Protein AF-A0A966EJJ5-F1 (afdb_monomer_lite)

pLDDT: mean 92.69, std 5.08, range [69.31, 97.44]

Structure (mmCIF, N/CA/C/O backbone):
data_AF-A0A966EJJ5-F1
#
_entry.id   AF-A0A966EJJ5-F1
#
loop_
_atom_site.group_PDB
_atom_site.id
_atom_site.type_symbol
_atom_site.label_atom_id
_atom_site.label_alt_id
_atom_site.label_comp_id
_atom_site.label_asym_id
_atom_site.label_entity_id
_atom_site.label_seq_id
_atom_site.pdbx_PDB_ins_code
_atom_site.Cartn_x
_atom_site.Cartn_y
_atom_site.Cartn_z
_atom_site.occupancy
_atom_site.B_iso_or_equiv
_atom_site.auth_seq_id
_atom_site.auth_comp_id
_atom_site.auth_asym_id
_atom_site.auth_atom_id
_atom_site.pdbx_PDB_model_num
ATOM 1 N N . MET A 1 1 ? -9.817 3.805 -4.175 1.00 90.88 1 MET A N 1
ATOM 2 C CA . MET A 1 1 ? -8.519 3.465 -4.795 1.00 90.88 1 MET A CA 1
ATOM 3 C C . MET A 1 1 ? -8.666 3.529 -6.308 1.00 90.88 1 MET A C 1
ATOM 5 O O . MET A 1 1 ? -9.633 2.982 -6.828 1.00 90.88 1 MET A O 1
ATOM 9 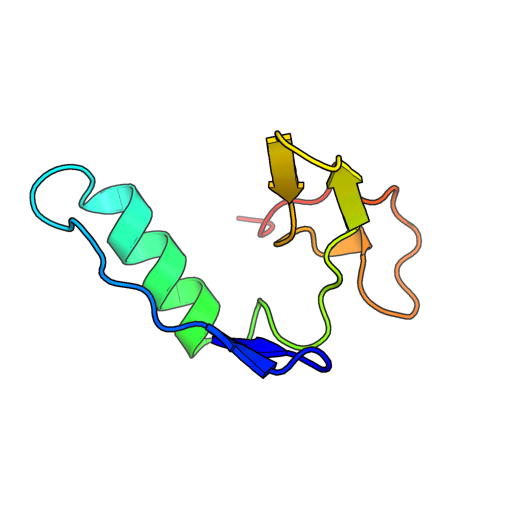N N . LYS A 1 2 ? -7.781 4.247 -7.003 1.00 95.75 2 LYS A N 1
ATOM 10 C CA . LYS A 1 2 ? -7.773 4.335 -8.472 1.00 95.75 2 LYS A CA 1
ATOM 11 C C . LYS A 1 2 ? -6.630 3.468 -8.997 1.00 95.75 2 LYS A C 1
ATOM 13 O O . LYS A 1 2 ? -5.526 3.575 -8.480 1.00 95.75 2 LYS A O 1
ATOM 18 N N . THR A 1 3 ? -6.911 2.619 -9.976 1.00 95.06 3 THR A N 1
ATOM 19 C CA . THR A 1 3 ? -5.936 1.745 -10.638 1.00 95.06 3 THR A CA 1
ATOM 20 C C . THR A 1 3 ? -6.080 1.889 -12.153 1.00 95.06 3 THR A C 1
ATOM 22 O O . THR A 1 3 ? -7.059 2.470 -12.632 1.00 95.06 3 THR A O 1
ATOM 25 N N . ASP A 1 4 ? -5.145 1.324 -12.912 1.00 93.94 4 ASP A N 1
ATOM 26 C CA . ASP A 1 4 ? -5.219 1.306 -14.381 1.00 93.94 4 ASP A CA 1
ATOM 27 C C . ASP A 1 4 ? -6.377 0.438 -14.902 1.00 93.94 4 ASP A C 1
ATOM 29 O O . ASP A 1 4 ? -6.872 0.645 -16.007 1.00 93.94 4 ASP A O 1
ATOM 33 N N . ALA A 1 5 ? -6.854 -0.502 -14.079 1.00 94.19 5 ALA A N 1
ATOM 34 C CA . ALA A 1 5 ? -7.995 -1.366 -14.377 1.00 94.19 5 ALA A CA 1
ATOM 35 C C . ALA A 1 5 ? -9.346 -0.774 -13.925 1.00 94.19 5 ALA A C 1
ATOM 37 O O . ALA A 1 5 ? -10.389 -1.383 -14.156 1.00 94.19 5 ALA A O 1
ATOM 38 N N . GLY A 1 6 ? -9.352 0.395 -13.272 1.00 96.00 6 GLY A N 1
ATOM 39 C CA . GLY A 1 6 ? -10.570 1.095 -12.866 1.00 96.00 6 GLY A CA 1
ATOM 40 C C . GLY A 1 6 ? -10.566 1.596 -11.422 1.00 96.00 6 GLY A C 1
ATOM 41 O O . GLY A 1 6 ?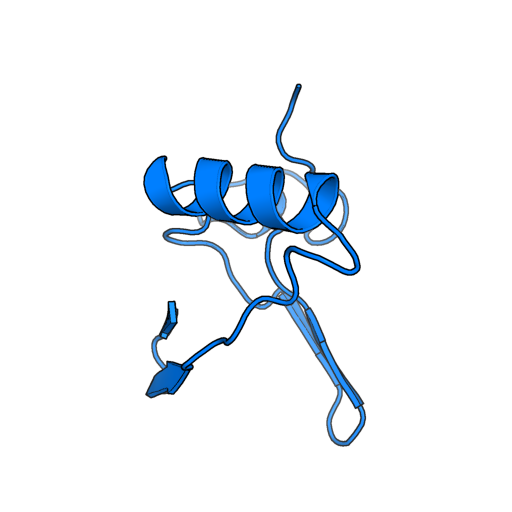 -9.539 1.691 -10.749 1.00 96.00 6 GLY A O 1
ATOM 42 N N . GLN A 1 7 ? -11.747 1.977 -10.932 1.00 97.06 7 GLN A N 1
ATOM 43 C CA . GLN A 1 7 ? -11.915 2.487 -9.572 1.00 97.06 7 GLN A CA 1
ATOM 44 C C . GLN A 1 7 ? -12.455 1.402 -8.639 1.00 97.06 7 GLN A C 1
ATOM 46 O O . GLN A 1 7 ? -13.510 0.826 -8.884 1.00 97.06 7 GLN A O 1
ATOM 51 N N . ILE A 1 8 ? -11.765 1.195 -7.518 1.00 95.25 8 ILE A N 1
ATOM 52 C CA . ILE A 1 8 ? -12.191 0.310 -6.433 1.00 95.25 8 ILE A CA 1
ATOM 53 C C . ILE A 1 8 ? -12.644 1.182 -5.258 1.00 95.25 8 ILE A C 1
ATOM 55 O O . ILE A 1 8 ? -11.868 1.994 -4.733 1.00 95.25 8 ILE A O 1
ATOM 59 N N . LYS A 1 9 ? -13.907 1.033 -4.852 1.00 96.56 9 LYS A N 1
ATOM 60 C CA . LYS A 1 9 ? -14.463 1.646 -3.638 1.00 96.56 9 LYS A CA 1
ATOM 61 C C . LYS A 1 9 ? -14.289 0.668 -2.477 1.00 96.56 9 LYS A C 1
ATOM 63 O O . LYS A 1 9 ? -14.554 -0.516 -2.641 1.00 96.56 9 LYS A O 1
ATOM 68 N N . LEU A 1 10 ? -13.802 1.169 -1.346 1.00 94.31 10 LEU A N 1
ATOM 69 C CA . LEU A 1 10 ? -13.525 0.382 -0.147 1.00 94.31 10 LEU A CA 1
ATOM 70 C C . LEU A 1 10 ? -14.307 0.992 1.015 1.00 94.31 10 LEU A C 1
ATOM 72 O O . LEU A 1 10 ? -14.281 2.212 1.184 1.00 94.31 10 LEU A O 1
ATOM 76 N N . GLU A 1 11 ? -14.964 0.144 1.795 1.00 96.19 11 GLU A N 1
ATOM 77 C CA . GLU A 1 11 ? -15.552 0.478 3.091 1.00 96.19 11 GLU A CA 1
ATOM 78 C C . GLU A 1 11 ? -14.683 -0.149 4.184 1.00 96.19 11 GLU A C 1
ATOM 80 O O . GLU A 1 11 ? -14.166 -1.254 4.008 1.00 96.19 11 GLU A O 1
ATOM 85 N N . MET A 1 12 ? -14.456 0.587 5.270 1.00 95.62 12 MET A N 1
ATOM 86 C CA . MET A 1 12 ? -13.544 0.186 6.340 1.00 95.62 12 MET A CA 1
ATOM 87 C C . MET A 1 12 ? -14.337 -0.104 7.610 1.00 95.62 12 MET A C 1
ATOM 89 O O . MET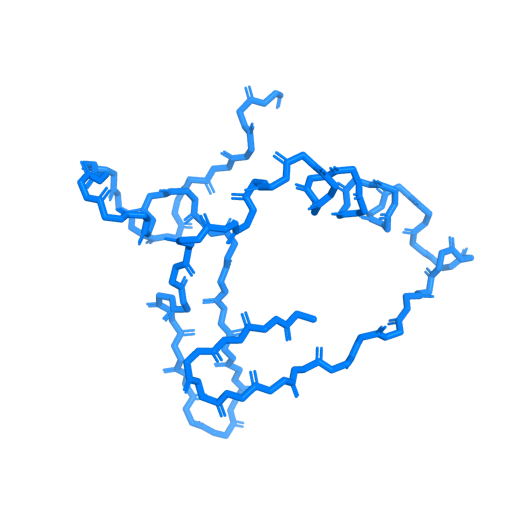 A 1 12 ? -15.189 0.693 7.988 1.00 95.62 12 MET A O 1
ATOM 93 N N . PHE A 1 13 ? -14.001 -1.199 8.289 1.00 96.62 13 PHE A N 1
ATOM 94 C CA . PHE A 1 13 ? -14.600 -1.594 9.566 1.00 96.62 13 PHE A CA 1
ATOM 95 C C . PHE A 1 13 ? -13.693 -1.161 10.723 1.00 96.62 13 PHE A C 1
ATOM 97 O O . PHE A 1 13 ? -12.933 -1.950 11.286 1.00 96.62 13 PHE A O 1
ATOM 104 N N . ASP A 1 14 ? -13.706 0.133 11.030 1.00 95.69 14 ASP A N 1
ATOM 105 C CA . ASP A 1 14 ? -12.876 0.736 12.078 1.00 95.69 14 ASP A CA 1
ATOM 106 C C . ASP A 1 14 ? -13.261 0.282 13.491 1.00 95.69 14 ASP A C 1
ATOM 108 O O . ASP A 1 14 ? -12.399 0.231 14.363 1.00 95.69 14 ASP A O 1
ATOM 112 N N . GLN A 1 15 ? -14.516 -0.108 13.711 1.00 96.44 15 GLN A N 1
ATOM 113 C CA . GLN A 1 15 ? -14.958 -0.693 14.979 1.00 96.44 15 GLN A CA 1
ATOM 114 C C . GLN A 1 15 ? -14.338 -2.072 15.239 1.00 96.44 15 GLN A C 1
ATOM 116 O O . GLN A 1 15 ? -13.942 -2.362 16.367 1.00 96.44 15 GLN A O 1
ATOM 121 N N . ASP A 1 16 ? -14.204 -2.895 14.196 1.00 97.44 16 ASP A N 1
ATOM 122 C CA . ASP A 1 16 ? -13.690 -4.263 14.313 1.00 97.44 16 ASP A CA 1
ATOM 123 C C . ASP A 1 16 ? -12.156 -4.317 14.278 1.00 97.44 16 ASP A C 1
ATOM 125 O O . ASP A 1 16 ? -11.533 -5.135 14.957 1.00 97.44 16 ASP A O 1
ATOM 129 N N . ALA A 1 17 ? -11.523 -3.442 13.489 1.00 96.81 17 ALA A N 1
ATOM 130 C CA . ALA A 1 17 ? -10.073 -3.423 13.293 1.00 96.81 17 ALA A CA 1
ATOM 131 C C . ALA A 1 17 ? -9.482 -1.998 13.360 1.00 96.81 17 ALA A C 1
ATOM 133 O O . ALA A 1 17 ? -8.838 -1.549 12.402 1.00 96.81 17 ALA A O 1
ATOM 134 N N . PRO A 1 18 ? -9.629 -1.283 14.494 1.00 96.12 18 PRO A N 1
ATOM 135 C CA . PRO A 1 18 ? -9.320 0.147 14.596 1.00 96.12 18 PRO A CA 1
ATOM 136 C C . PRO A 1 18 ? -7.870 0.479 14.239 1.00 96.12 18 PRO A C 1
ATOM 138 O O . PRO A 1 18 ? -7.609 1.400 13.467 1.00 96.12 18 PRO A O 1
ATOM 141 N N . ASN A 1 19 ? -6.914 -0.308 14.739 1.00 97.19 19 ASN A N 1
ATOM 142 C CA . ASN A 1 19 ? -5.490 -0.075 14.482 1.00 97.19 19 ASN A CA 1
ATOM 143 C C . ASN A 1 19 ? -5.123 -0.316 13.010 1.00 97.19 19 ASN A C 1
ATOM 145 O O . ASN A 1 19 ? -4.355 0.449 12.426 1.00 97.19 19 ASN A O 1
ATOM 149 N N . THR A 1 20 ? -5.693 -1.353 12.393 1.00 96.00 20 THR A N 1
ATOM 150 C CA . THR A 1 20 ? -5.448 -1.683 10.984 1.00 96.00 20 THR A CA 1
ATOM 151 C C . THR A 1 20 ? -6.028 -0.615 10.067 1.00 96.00 20 THR A C 1
ATOM 153 O O . THR A 1 20 ? -5.343 -0.160 9.150 1.00 96.00 20 THR A O 1
ATOM 156 N N . VAL A 1 21 ? -7.259 -0.168 10.338 1.00 97.00 21 VAL A N 1
ATOM 157 C CA . VAL A 1 21 ? -7.906 0.896 9.563 1.00 97.00 21 VAL A CA 1
ATOM 158 C C . VAL A 1 21 ? -7.153 2.212 9.725 1.00 97.00 21 VAL A C 1
ATOM 160 O O . VAL A 1 21 ? -6.836 2.850 8.721 1.00 97.00 21 VAL A O 1
ATOM 163 N N . ALA A 1 22 ? -6.788 2.594 10.953 1.00 96.88 22 ALA A N 1
ATOM 164 C CA . ALA A 1 22 ? -6.010 3.806 11.203 1.00 96.88 22 ALA A CA 1
ATOM 165 C C . ALA A 1 22 ? -4.679 3.795 10.437 1.00 96.88 22 ALA A C 1
ATOM 167 O O . ALA A 1 22 ? -4.334 4.777 9.775 1.00 96.88 22 ALA A O 1
ATOM 168 N N . ASN A 1 23 ? -3.963 2.668 10.461 1.00 96.44 23 ASN A N 1
ATOM 169 C CA . ASN A 1 23 ? -2.713 2.521 9.730 1.00 96.44 23 ASN A CA 1
ATOM 170 C C . ASN A 1 23 ? -2.901 2.601 8.208 1.00 96.44 23 ASN A C 1
ATOM 172 O O . ASN A 1 23 ? -2.171 3.313 7.520 1.00 96.44 23 ASN A O 1
ATOM 176 N N . PHE A 1 24 ? -3.906 1.904 7.675 1.00 96.06 24 PHE A N 1
ATOM 177 C CA . PHE A 1 24 ? -4.208 1.927 6.248 1.00 96.06 24 PHE A CA 1
ATOM 178 C C . PHE A 1 24 ? -4.561 3.339 5.769 1.00 96.06 24 PHE A C 1
ATOM 180 O O . PHE A 1 24 ? -4.023 3.802 4.763 1.00 96.06 24 PHE A O 1
ATOM 187 N N . VAL A 1 25 ? -5.424 4.044 6.507 1.00 95.75 25 VAL A N 1
ATOM 188 C CA . VAL A 1 25 ? -5.839 5.418 6.192 1.00 95.75 25 VAL A CA 1
ATOM 189 C C . VAL A 1 25 ? -4.658 6.380 6.262 1.00 95.75 25 VAL A C 1
ATOM 191 O O . VAL A 1 25 ? -4.531 7.229 5.380 1.00 95.75 25 VAL A O 1
ATOM 194 N N . LYS A 1 26 ? -3.782 6.247 7.265 1.00 96.50 26 LYS A N 1
ATOM 195 C CA . LYS A 1 26 ? -2.556 7.047 7.368 1.00 96.50 26 LYS A CA 1
ATOM 196 C C . LYS A 1 26 ? -1.684 6.875 6.122 1.00 96.50 26 LYS A C 1
ATOM 198 O O . LYS A 1 26 ? -1.433 7.854 5.427 1.00 96.50 26 LYS A O 1
ATOM 203 N N . LEU A 1 27 ? -1.310 5.637 5.794 1.00 96.12 27 LEU A N 1
ATOM 204 C CA . LEU A 1 27 ? -0.466 5.329 4.635 1.00 96.12 27 LEU A CA 1
ATOM 205 C C . LEU A 1 27 ? -1.105 5.791 3.316 1.00 96.12 27 LEU A C 1
ATOM 207 O O . LEU A 1 27 ? -0.421 6.319 2.443 1.00 96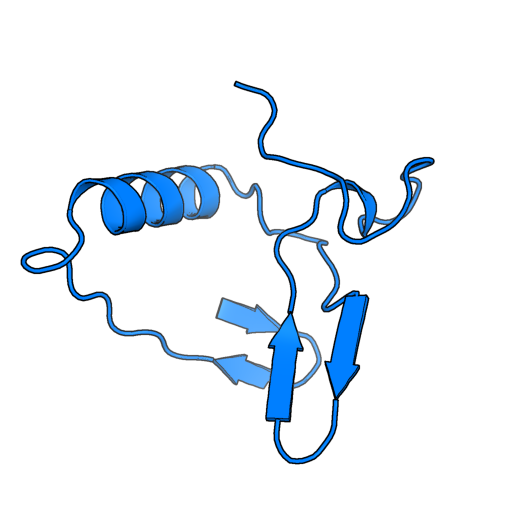.12 27 LEU A O 1
ATOM 211 N N . ALA A 1 28 ? -2.425 5.652 3.176 1.00 95.38 28 ALA A N 1
ATOM 212 C CA . ALA A 1 28 ? -3.144 6.132 2.000 1.00 95.38 28 ALA A CA 1
ATOM 213 C C . ALA A 1 28 ? -3.110 7.662 1.868 1.00 95.38 28 ALA A C 1
ATOM 215 O O . ALA A 1 28 ? -2.929 8.170 0.766 1.00 95.38 28 ALA A O 1
ATOM 216 N N . ARG A 1 29 ? -3.251 8.406 2.973 1.00 95.38 29 ARG A N 1
ATOM 217 C CA . ARG A 1 29 ? -3.158 9.878 2.976 1.00 95.38 29 ARG A CA 1
ATOM 218 C C . ARG A 1 29 ? -1.744 10.381 2.704 1.00 95.38 29 ARG A C 1
ATOM 220 O O . ARG A 1 29 ? -1.591 11.446 2.121 1.00 95.38 29 ARG A O 1
ATOM 227 N N . GLU A 1 30 ? -0.736 9.618 3.106 1.00 95.88 30 GLU A N 1
ATOM 228 C CA . GLU A 1 30 ? 0.678 9.901 2.838 1.00 95.88 30 GLU A CA 1
ATOM 229 C C . GLU A 1 30 ? 1.102 9.527 1.402 1.00 95.88 30 GLU A C 1
ATOM 231 O O . GLU A 1 30 ? 2.257 9.725 1.037 1.00 95.88 30 GLU A O 1
ATOM 236 N N . GLY A 1 31 ? 0.194 8.985 0.578 1.00 95.00 31 GLY A N 1
ATOM 237 C CA . GLY A 1 31 ? 0.499 8.565 -0.795 1.00 95.00 31 GLY A CA 1
ATOM 238 C C . GLY A 1 31 ? 1.383 7.315 -0.870 1.00 95.00 31 GLY A C 1
ATOM 239 O O . GLY A 1 31 ? 1.962 7.018 -1.912 1.00 95.00 31 GLY A O 1
ATOM 240 N N . PHE A 1 32 ? 1.505 6.547 0.219 1.00 94.94 32 PHE A N 1
ATOM 241 C CA . PHE A 1 32 ? 2.381 5.372 0.279 1.00 94.94 32 PHE A CA 1
ATOM 242 C C . PHE A 1 32 ? 2.056 4.342 -0.811 1.00 94.94 32 PHE A C 1
ATOM 244 O O . PHE A 1 32 ? 2.964 3.764 -1.407 1.00 94.94 32 PHE A O 1
ATOM 251 N N . TYR A 1 33 ? 0.765 4.123 -1.074 1.00 95.31 33 TYR A N 1
ATOM 252 C CA . TYR A 1 33 ? 0.292 3.133 -2.041 1.00 95.31 33 TYR A CA 1
ATOM 253 C C . TYR A 1 33 ? 0.384 3.594 -3.500 1.00 95.31 33 TYR A C 1
ATOM 255 O O . TYR A 1 33 ? 0.182 2.780 -4.403 1.00 95.31 33 TYR A O 1
ATOM 263 N N . ASP A 1 34 ? 0.710 4.863 -3.748 1.00 94.44 34 ASP A N 1
ATOM 264 C CA . ASP A 1 34 ? 0.796 5.388 -5.103 1.00 94.44 34 ASP A CA 1
ATOM 265 C C . ASP A 1 34 ? 1.994 4.769 -5.839 1.00 94.44 34 ASP A C 1
ATOM 267 O O . ASP A 1 34 ? 3.103 4.617 -5.302 1.00 94.44 34 ASP A O 1
ATOM 271 N N . GLY A 1 35 ? 1.740 4.350 -7.082 1.00 92.50 35 GLY A N 1
ATOM 272 C CA . GLY A 1 35 ? 2.719 3.671 -7.932 1.00 92.50 35 GLY A CA 1
ATOM 273 C C . GLY A 1 35 ? 3.105 2.259 -7.472 1.00 92.50 35 GLY A C 1
ATOM 274 O O . GLY A 1 35 ? 4.102 1.727 -7.956 1.00 92.50 35 GLY A O 1
ATOM 275 N N . LEU A 1 36 ? 2.371 1.654 -6.528 1.00 94.62 36 LEU A N 1
ATOM 276 C CA . LEU A 1 36 ? 2.565 0.250 -6.157 1.00 94.62 36 LEU A CA 1
ATOM 277 C C . LEU A 1 36 ? 1.745 -0.673 -7.060 1.00 94.62 36 LEU A C 1
ATOM 279 O O . LEU A 1 36 ? 0.603 -0.372 -7.406 1.00 94.62 36 LEU A O 1
ATOM 283 N N . ALA A 1 37 ? 2.307 -1.835 -7.385 1.00 93.00 37 ALA A N 1
ATOM 284 C CA . ALA A 1 37 ? 1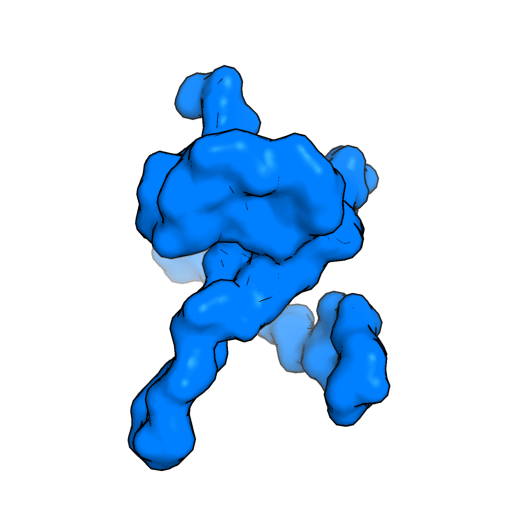.648 -2.825 -8.223 1.00 93.00 37 ALA A CA 1
ATOM 285 C C . ALA A 1 37 ? 0.938 -3.911 -7.398 1.00 93.00 37 ALA A C 1
ATOM 287 O O . ALA A 1 37 ? 1.363 -4.306 -6.301 1.00 93.00 37 ALA A O 1
ATOM 288 N N . PHE A 1 38 ? -0.121 -4.472 -7.985 1.00 94.06 38 PHE A N 1
ATOM 289 C CA . PHE A 1 38 ? -0.645 -5.775 -7.582 1.00 94.06 38 PHE A CA 1
ATOM 290 C C . PHE A 1 38 ? 0.320 -6.857 -8.069 1.00 94.06 38 PHE A C 1
ATOM 292 O O . PHE A 1 38 ? 0.218 -7.347 -9.188 1.00 94.06 38 PHE A O 1
ATOM 299 N N . HIS A 1 39 ? 1.301 -7.193 -7.237 1.00 91.81 39 HIS A N 1
ATOM 300 C CA . HIS A 1 39 ? 2.396 -8.093 -7.605 1.00 91.81 39 HIS A CA 1
ATOM 301 C C . HIS A 1 39 ? 2.014 -9.576 -7.546 1.00 91.81 39 HIS A C 1
ATOM 303 O O . HIS A 1 39 ? 2.772 -10.421 -8.016 1.00 91.81 39 HIS A O 1
ATOM 309 N N . ARG A 1 40 ? 0.859 -9.913 -6.962 1.00 93.56 40 ARG A N 1
ATOM 310 C CA . ARG A 1 40 ? 0.359 -11.287 -6.919 1.00 93.56 40 ARG A CA 1
ATOM 311 C C . ARG A 1 40 ? -1.142 -11.305 -7.172 1.00 93.56 40 ARG A C 1
ATOM 313 O O . ARG A 1 40 ? -1.912 -10.839 -6.342 1.00 93.56 40 ARG A O 1
ATOM 320 N N . VAL A 1 41 ? -1.549 -11.869 -8.304 1.00 93.88 41 VAL A N 1
ATOM 321 C CA . VAL A 1 41 ? -2.954 -12.020 -8.704 1.00 93.88 41 VAL A CA 1
ATOM 322 C C . VAL A 1 41 ? -3.187 -13.483 -9.049 1.00 93.88 41 VAL A C 1
ATOM 324 O O . VAL A 1 41 ? -2.472 -14.043 -9.876 1.00 93.88 41 VAL A O 1
ATOM 327 N N . ILE A 1 42 ? -4.144 -14.113 -8.375 1.00 94.31 42 ILE A N 1
ATOM 328 C CA . ILE A 1 42 ? -4.533 -15.506 -8.602 1.00 94.31 42 ILE A CA 1
ATOM 329 C C . ILE A 1 42 ? -6.019 -15.514 -8.929 1.00 94.31 42 ILE A C 1
ATOM 331 O O . ILE A 1 42 ? -6.836 -15.095 -8.104 1.00 94.31 42 ILE A O 1
ATOM 335 N N . ASP A 1 43 ? -6.343 -15.985 -10.131 1.00 95.69 43 ASP A N 1
ATOM 336 C CA . ASP A 1 43 ? -7.719 -16.057 -10.608 1.00 95.69 43 ASP A CA 1
ATOM 337 C C . ASP A 1 43 ? -8.581 -16.948 -9.703 1.00 95.69 43 ASP A C 1
ATOM 339 O O . ASP A 1 43 ? -8.118 -17.960 -9.173 1.00 95.69 43 ASP A O 1
ATOM 343 N N . GLY A 1 44 ? -9.818 -16.519 -9.462 1.00 95.75 44 GLY A N 1
ATOM 344 C CA . GLY A 1 44 ? -10.734 -17.164 -8.518 1.00 95.75 44 GLY A CA 1
ATOM 345 C C . GLY A 1 44 ? -10.329 -17.091 -7.037 1.00 95.75 44 GLY A C 1
ATOM 346 O O . GLY A 1 44 ? -11.023 -17.675 -6.208 1.00 95.75 44 GLY A O 1
ATOM 347 N N . PHE A 1 45 ? -9.243 -16.391 -6.678 1.00 96.69 45 PHE A N 1
ATOM 348 C CA . PHE A 1 45 ? -8.784 -16.291 -5.290 1.00 96.69 45 PHE A CA 1
ATOM 349 C C . PHE A 1 45 ? -8.622 -14.848 -4.809 1.00 96.69 45 PHE A C 1
ATOM 351 O O . PHE A 1 45 ? -9.482 -14.352 -4.084 1.00 96.69 45 PHE A O 1
ATOM 358 N N . MET A 1 46 ? -7.523 -14.171 -5.159 1.00 94.62 46 MET A N 1
ATOM 359 C CA . MET A 1 46 ? -7.264 -12.809 -4.677 1.00 94.62 46 MET A CA 1
ATOM 360 C C . MET A 1 46 ? -6.212 -12.060 -5.495 1.00 94.62 46 MET A C 1
ATOM 362 O O . MET A 1 46 ? -5.410 -12.646 -6.227 1.00 94.62 46 MET A O 1
ATOM 366 N N . ALA A 1 47 ? -6.207 -10.740 -5.309 1.00 95.25 47 ALA A N 1
ATOM 367 C CA . ALA A 1 47 ? -5.163 -9.833 -5.756 1.00 95.25 47 ALA A CA 1
ATOM 368 C C . ALA A 1 47 ? -4.506 -9.171 -4.537 1.00 95.25 47 ALA A C 1
ATOM 370 O O . ALA A 1 47 ? -5.175 -8.547 -3.715 1.00 95.25 47 ALA A O 1
ATOM 371 N N . GLN A 1 48 ? -3.186 -9.289 -4.434 1.00 93.81 48 GLN A N 1
ATOM 372 C CA . GLN A 1 48 ? -2.372 -8.752 -3.353 1.00 93.81 48 GLN A CA 1
ATOM 373 C C . GLN A 1 48 ? -1.481 -7.621 -3.877 1.00 93.81 48 GLN A C 1
ATOM 375 O O . GLN A 1 48 ? -0.756 -7.768 -4.864 1.00 93.81 48 GLN A O 1
ATOM 380 N N . GLY A 1 49 ? -1.543 -6.484 -3.186 1.00 93.62 49 GLY A N 1
ATOM 381 C CA . GLY A 1 49 ? -0.753 -5.283 -3.454 1.00 93.62 49 GLY A CA 1
ATOM 382 C C . GLY A 1 49 ? -0.100 -4.748 -2.180 1.00 93.62 49 GLY A C 1
ATOM 383 O O . GLY A 1 49 ? 0.101 -5.488 -1.219 1.00 93.62 49 GLY A O 1
ATOM 384 N N . GLY A 1 50 ? 0.245 -3.460 -2.176 1.00 92.00 50 GLY A N 1
ATOM 385 C CA . GLY A 1 50 ? 0.725 -2.768 -0.973 1.00 92.00 50 GLY A CA 1
ATOM 386 C C . GLY A 1 50 ? 2.185 -3.029 -0.594 1.00 92.00 50 GLY A C 1
ATOM 387 O O . GLY A 1 50 ? 2.605 -2.644 0.492 1.00 92.00 50 GLY A O 1
ATOM 388 N N . CYS A 1 51 ? 2.972 -3.656 -1.474 1.00 91.75 51 CYS A N 1
ATOM 389 C CA . CYS A 1 51 ? 4.393 -3.886 -1.228 1.00 91.75 51 CYS A CA 1
ATOM 390 C C . CYS A 1 51 ? 5.251 -2.784 -1.878 1.00 91.75 51 CYS A C 1
ATOM 392 O O . CYS A 1 51 ? 5.205 -2.649 -3.102 1.00 91.75 51 CYS A O 1
ATOM 394 N N . PRO A 1 52 ? 6.094 -2.044 -1.134 1.00 91.50 52 PRO A N 1
ATOM 395 C CA . PRO A 1 52 ? 6.940 -0.989 -1.701 1.00 91.50 52 PRO A CA 1
ATOM 396 C C . PRO A 1 52 ? 7.995 -1.521 -2.679 1.00 91.50 52 PRO A C 1
ATOM 398 O O . PRO A 1 52 ? 8.378 -0.819 -3.609 1.00 91.50 52 PRO A O 1
ATOM 401 N N . ASN A 1 53 ? 8.393 -2.791 -2.546 1.00 91.00 53 ASN A N 1
ATOM 402 C CA . ASN A 1 53 ? 9.285 -3.455 -3.503 1.00 91.00 53 ASN A CA 1
ATOM 403 C C . ASN A 1 53 ? 8.635 -3.716 -4.872 1.00 91.00 53 ASN A C 1
ATOM 405 O O . ASN A 1 53 ? 9.312 -4.166 -5.787 1.00 91.00 53 ASN A O 1
ATOM 409 N N . SER A 1 54 ? 7.330 -3.471 -5.016 1.00 90.69 54 SER A N 1
ATOM 410 C CA . SER A 1 54 ? 6.638 -3.542 -6.308 1.00 90.69 54 SER A CA 1
ATOM 411 C C . SER A 1 54 ? 6.656 -2.221 -7.081 1.00 90.69 54 SER A C 1
ATOM 413 O O . SER A 1 54 ? 6.162 -2.174 -8.204 1.00 90.69 54 SER A O 1
ATOM 415 N N . ARG A 1 55 ? 7.197 -1.149 -6.487 1.00 91.94 55 ARG A N 1
ATOM 416 C CA . ARG A 1 55 ? 7.340 0.148 -7.148 1.00 91.94 55 ARG A CA 1
ATOM 417 C C . ARG A 1 55 ? 8.380 0.066 -8.261 1.00 91.94 55 ARG A C 1
ATOM 419 O O . ARG A 1 55 ? 9.392 -0.624 -8.132 1.00 91.94 55 ARG A O 1
ATOM 426 N N . GLU A 1 56 ? 8.159 0.828 -9.324 1.00 87.38 56 GLU A N 1
ATOM 427 C CA . GLU A 1 56 ? 9.138 0.980 -10.396 1.00 87.38 56 GLU A CA 1
ATOM 428 C C . GLU A 1 56 ? 10.503 1.434 -9.842 1.00 87.38 56 GLU A C 1
ATOM 430 O O . GLU A 1 56 ? 10.592 2.345 -9.017 1.00 87.38 56 GLU A O 1
ATOM 435 N N . GLY A 1 57 ? 11.574 0.750 -10.253 1.00 86.12 57 GLY A N 1
ATOM 436 C CA . GLY A 1 57 ? 12.940 1.017 -9.789 1.00 86.12 57 GLY A CA 1
ATOM 437 C C . GLY A 1 57 ? 13.310 0.413 -8.426 1.00 86.12 57 GLY A C 1
ATOM 438 O O . GLY A 1 57 ? 14.470 0.514 -8.017 1.00 86.12 57 GLY A O 1
ATOM 439 N N . ALA A 1 58 ? 12.380 -0.243 -7.724 1.00 87.94 58 ALA A N 1
ATOM 440 C CA . ALA A 1 58 ? 12.704 -0.964 -6.499 1.00 87.94 58 ALA A CA 1
ATOM 441 C C . ALA A 1 58 ? 13.583 -2.195 -6.786 1.00 87.94 58 ALA A C 1
ATOM 443 O O . ALA A 1 58 ? 13.411 -2.896 -7.779 1.00 87.94 58 ALA A O 1
ATOM 444 N N . LYS A 1 59 ? 14.541 -2.463 -5.890 1.00 85.88 59 LYS A N 1
ATOM 445 C CA . LYS A 1 59 ? 15.487 -3.592 -6.007 1.00 85.88 59 LYS A CA 1
ATOM 446 C C . LYS A 1 59 ? 15.108 -4.806 -5.157 1.00 85.88 59 LYS A C 1
ATOM 448 O O . LYS A 1 59 ? 15.755 -5.844 -5.254 1.00 85.88 59 LYS A O 1
ATOM 453 N N . GLY A 1 60 ? 14.120 -4.658 -4.275 1.00 85.25 60 GLY A N 1
ATOM 454 C CA . GLY A 1 60 ? 13.659 -5.737 -3.409 1.00 85.25 60 GLY A CA 1
ATOM 455 C C . GLY A 1 60 ? 12.709 -6.692 -4.130 1.00 85.25 60 GLY A C 1
ATOM 456 O O . GLY A 1 60 ? 12.169 -6.379 -5.186 1.00 85.25 60 GLY A O 1
ATOM 457 N N . MET A 1 61 ? 12.470 -7.858 -3.531 1.00 88.19 61 MET A N 1
ATOM 458 C CA . MET A 1 61 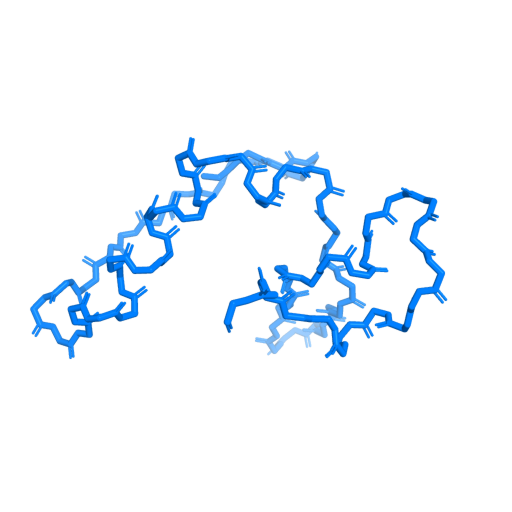? 11.486 -8.811 -4.045 1.00 88.19 61 MET A CA 1
ATOM 459 C C . MET A 1 61 ? 10.059 -8.307 -3.753 1.00 88.19 61 MET A C 1
ATOM 461 O O . MET A 1 61 ? 9.756 -7.980 -2.597 1.00 88.19 61 MET A O 1
ATOM 465 N N . PRO A 1 62 ? 9.161 -8.235 -4.752 1.00 88.81 62 PRO A N 1
ATOM 466 C CA . PRO A 1 62 ? 7.753 -7.952 -4.502 1.00 88.81 62 PRO A CA 1
ATOM 467 C C . PRO A 1 62 ? 7.156 -8.968 -3.517 1.00 88.81 62 PRO A C 1
ATOM 469 O O . PRO A 1 62 ? 7.405 -10.165 -3.624 1.00 88.81 62 PRO A O 1
ATOM 472 N N . GLY A 1 63 ? 6.392 -8.486 -2.537 1.00 85.56 63 GLY A N 1
ATOM 473 C CA . GLY A 1 63 ? 5.793 -9.300 -1.472 1.00 85.56 63 GLY A CA 1
ATOM 474 C C . GLY A 1 63 ? 6.580 -9.359 -0.156 1.00 85.56 63 GLY A C 1
ATOM 475 O O . GLY A 1 63 ? 6.043 -9.862 0.825 1.00 85.56 63 GLY A O 1
ATOM 476 N N . THR A 1 64 ? 7.804 -8.817 -0.091 1.00 87.88 64 THR A N 1
ATOM 477 C CA . THR A 1 64 ? 8.633 -8.835 1.139 1.00 87.88 64 THR A CA 1
ATOM 478 C C . THR A 1 64 ? 8.840 -7.466 1.790 1.00 87.88 64 THR A C 1
ATOM 480 O O . THR A 1 64 ? 9.375 -7.375 2.891 1.00 87.88 64 THR A O 1
ATOM 483 N N . GLY A 1 65 ? 8.444 -6.389 1.114 1.00 83.19 65 GLY A N 1
ATOM 484 C CA . GLY A 1 65 ? 8.563 -5.023 1.623 1.00 83.19 65 GLY A CA 1
ATOM 485 C C . GLY A 1 65 ? 7.427 -4.654 2.577 1.00 83.19 65 GLY A C 1
ATOM 486 O O . GLY A 1 65 ? 6.278 -5.021 2.337 1.00 83.19 65 GLY A O 1
ATOM 487 N N . GLY A 1 66 ? 7.753 -3.875 3.609 1.00 84.12 66 GLY A N 1
ATOM 488 C CA . GLY A 1 66 ? 6.805 -3.293 4.559 1.00 84.12 66 GLY A CA 1
ATOM 489 C C . GLY A 1 66 ? 6.927 -1.767 4.630 1.00 84.12 66 GLY A C 1
ATOM 490 O O . GLY A 1 66 ? 7.794 -1.189 3.976 1.00 84.12 66 GLY A O 1
ATOM 491 N N . PRO A 1 67 ? 6.080 -1.098 5.423 1.00 80.88 67 PRO A N 1
ATOM 492 C CA . PRO A 1 67 ? 6.012 0.362 5.463 1.00 80.88 67 PRO A CA 1
ATOM 493 C C . PRO A 1 67 ? 7.184 1.040 6.201 1.00 80.88 67 PRO A C 1
ATOM 495 O O . PRO A 1 67 ? 7.271 2.263 6.192 1.00 80.88 67 PRO A O 1
ATOM 498 N N . GLY A 1 68 ? 8.116 0.264 6.770 1.00 78.69 68 GLY A N 1
ATOM 499 C CA . GLY A 1 68 ? 9.435 0.758 7.181 1.00 78.69 68 GLY A CA 1
ATOM 500 C C . GLY A 1 68 ? 9.487 1.520 8.508 1.00 78.69 68 GLY A C 1
ATOM 501 O O . GLY A 1 68 ? 10.439 2.268 8.717 1.00 78.69 68 GLY A O 1
ATOM 502 N N . TYR A 1 69 ? 8.496 1.332 9.382 1.00 69.31 69 TYR A N 1
ATOM 503 C CA . TYR A 1 69 ? 8.478 1.820 10.765 1.00 69.31 69 TYR A CA 1
ATOM 504 C C . TYR A 1 69 ? 8.348 0.660 11.756 1.00 69.31 69 TYR A C 1
ATOM 506 O O . TYR A 1 69 ? 7.839 -0.411 11.345 1.00 69.31 69 TYR A O 1
#

Secondary structure (DSSP, 8-state):
-EETTEE------TTTSHHHHHHHHHHHHTTTTTT----EEETTTEEE---GGGSTT--SPTTS-----

Foldseek 3Di:
DQDPVGDDDDDDDCVVPVPVVVVVVVCVVVCVQPQWDQPDDDPPPDTDINASCRHPPRPDDPPPHDPPD

Radius of gyration: 12.93 Å; chains: 1; bounding box: 31×27×29 Å

Sequence (69 aa):
MKTDAGQIKLEMFDQDAPNTVANFVKLAREGFYDGLAFHRVIDGFMAQGGCPNSREGAKGMPGTGGPGY